Protein AF-A0A0L8LCE3-F1 (afdb_monomer_lite)

Secondary structure (DSSP, 8-state):
-TTT-TT---EEEE-HHHHHTT--HHHHHHHHHHHHHHHHHHHHHTT--HHHHGGGEEEE----S-HHHHHHHHHHTT-

Radius of gyration: 14.18 Å; chains: 1; bounding box: 34×21×38 Å

pLDDT: mean 97.03, std 2.63, range [85.0, 98.81]

Foldseek 3Di:
DCPPCVPALPDAQELAVVVVVPDDLVRSLVVSVVVVVVVLVVCVVVVDDCVSRVVSYHYYYDDDPVNVSSVVSVVVSVD

InterPro domains:
  IPR006099 Methylmalonyl-CoA mutase, alpha/beta chain, catalytic [PF01642] (1-79)
  IPR016176 Cobalamin (vitamin B12)-dependent enzyme, catalytic [SSF51703] (1-79)

Structure (mmCIF, N/CA/C/O backbone):
data_AF-A0A0L8LCE3-F1
#
_entry.id   AF-A0A0L8LCE3-F1
#
loop_
_atom_site.group_PDB
_atom_site.id
_atom_site.type_symbol
_atom_site.label_atom_id
_atom_site.label_alt_id
_atom_site.label_comp_id
_atom_site.label_asym_id
_atom_site.label_entity_id
_atom_site.label_seq_id
_atom_site.pdbx_PDB_ins_code
_atom_site.Cartn_x
_atom_site.Cartn_y
_atom_site.Cartn_z
_atom_site.occupancy
_atom_site.B_iso_or_equiv
_atom_site.auth_seq_id
_atom_site.auth_comp_id
_atom_site.auth_asym_id
_atom_site.auth_atom_id
_atom_site.pdbx_PDB_model_num
ATOM 1 N N . CYS A 1 1 ? -5.738 -4.818 19.318 1.00 85.06 1 CYS A N 1
ATOM 2 C CA . CYS A 1 1 ? -4.942 -3.617 18.965 1.00 85.06 1 CYS A CA 1
ATOM 3 C C . CYS A 1 1 ? -5.665 -2.313 19.279 1.00 85.06 1 CYS A C 1
ATOM 5 O O . CYS A 1 1 ? -5.113 -1.553 20.053 1.00 85.06 1 CYS A O 1
ATOM 7 N N . ARG A 1 2 ? -6.877 -2.052 18.761 1.00 85.00 2 ARG A N 1
ATOM 8 C CA . ARG A 1 2 ? -7.603 -0.786 19.009 1.00 85.00 2 ARG A CA 1
ATOM 9 C C . ARG A 1 2 ? -7.742 -0.417 20.497 1.00 85.00 2 ARG A C 1
ATOM 11 O O . ARG A 1 2 ? -7.397 0.699 20.854 1.00 85.00 2 ARG A O 1
ATOM 18 N N . ALA A 1 3 ? -8.215 -1.342 21.336 1.00 89.81 3 ALA A N 1
ATOM 19 C CA . ALA A 1 3 ? -8.454 -1.080 22.761 1.00 89.81 3 ALA A CA 1
ATOM 20 C C . ALA A 1 3 ? -7.153 -0.914 23.569 1.00 89.81 3 ALA A C 1
ATOM 22 O O . ALA A 1 3 ? -6.992 0.059 24.293 1.00 89.81 3 ALA A O 1
ATOM 23 N N . GLU A 1 4 ? -6.204 -1.834 23.384 1.00 95.19 4 GLU A N 1
ATOM 24 C CA . GLU A 1 4 ? -5.005 -1.918 24.233 1.00 95.19 4 GLU A CA 1
ATOM 25 C C . GLU A 1 4 ? -3.814 -1.087 23.722 1.00 95.19 4 GLU A C 1
ATOM 27 O O . GLU A 1 4 ? -2.959 -0.667 24.495 1.00 95.19 4 GLU A O 1
ATOM 32 N N . ILE A 1 5 ? -3.717 -0.862 22.405 1.00 95.56 5 ILE A N 1
ATOM 33 C CA . ILE A 1 5 ? -2.580 -0.185 21.756 1.00 95.56 5 ILE A CA 1
ATOM 34 C C . ILE A 1 5 ? -3.091 0.735 20.626 1.00 95.56 5 ILE A C 1
ATOM 36 O O . ILE A 1 5 ? -2.788 0.519 19.448 1.00 95.56 5 ILE A O 1
ATOM 40 N N . PRO A 1 6 ? -3.862 1.794 20.942 1.00 90.44 6 PRO A N 1
ATOM 41 C CA . PRO A 1 6 ? -4.600 2.603 19.956 1.00 90.44 6 PRO A CA 1
ATOM 42 C C . PRO A 1 6 ? -3.718 3.380 18.965 1.00 90.44 6 PRO A C 1
ATOM 44 O O . PRO A 1 6 ? -4.218 3.945 17.990 1.00 90.44 6 PRO A O 1
ATOM 47 N N . LYS A 1 7 ? -2.404 3.442 19.214 1.00 93.62 7 LYS A N 1
ATOM 48 C CA . LYS A 1 7 ? -1.411 4.094 18.347 1.00 93.62 7 LYS A CA 1
ATOM 49 C C . LYS A 1 7 ? -0.682 3.129 17.405 1.00 93.62 7 LYS A C 1
ATOM 51 O O . LYS A 1 7 ? 0.146 3.582 16.622 1.00 93.62 7 LYS A O 1
ATOM 56 N N . TRP A 1 8 ? -0.970 1.830 17.477 1.00 95.81 8 TRP A N 1
ATOM 57 C CA . TRP A 1 8 ? -0.337 0.823 16.629 1.00 95.81 8 TRP A CA 1
ATOM 58 C C . TRP A 1 8 ? -0.939 0.812 15.220 1.00 95.81 8 TRP A C 1
ATOM 60 O O . TRP A 1 8 ? -2.160 0.764 15.070 1.00 95.81 8 TRP A O 1
ATOM 70 N N .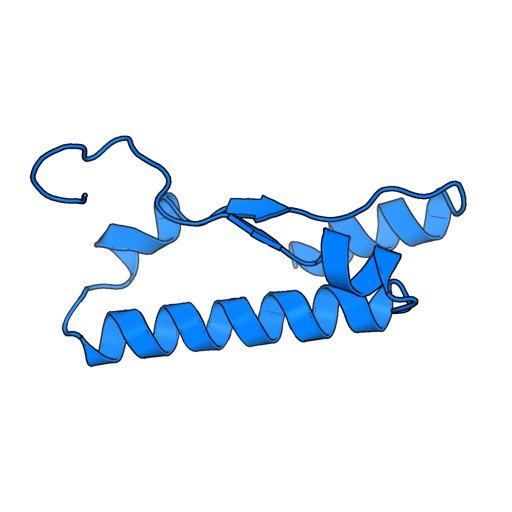 ASN A 1 9 ? -0.088 0.792 14.193 1.00 96.25 9 ASN A N 1
ATOM 71 C CA . ASN A 1 9 ? -0.509 0.552 12.812 1.00 96.25 9 ASN A CA 1
ATOM 72 C C . ASN A 1 9 ? -0.562 -0.963 12.591 1.00 96.25 9 ASN A C 1
ATOM 74 O O . ASN A 1 9 ? 0.469 -1.632 12.549 1.00 96.25 9 ASN A O 1
ATOM 78 N N . THR A 1 10 ? -1.768 -1.526 12.534 1.00 93.94 10 THR A N 1
ATOM 79 C CA . THR A 1 10 ? -1.987 -2.984 12.547 1.00 93.94 10 THR A CA 1
ATOM 80 C C . THR A 1 10 ? -1.599 -3.676 11.252 1.00 93.94 10 THR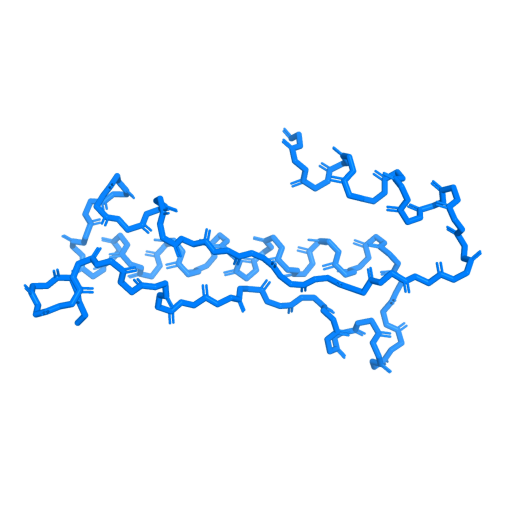 A C 1
ATOM 82 O O . THR A 1 10 ? -1.369 -4.882 11.266 1.00 93.94 10 THR A O 1
ATOM 85 N N . ILE A 1 11 ? -1.528 -2.936 10.147 1.00 97.38 11 ILE A N 1
ATOM 86 C CA . ILE A 1 11 ? -1.202 -3.489 8.840 1.00 97.38 11 ILE A CA 1
ATOM 87 C C . ILE A 1 11 ? -0.497 -2.453 7.965 1.00 97.38 11 ILE A C 1
ATOM 89 O O . ILE A 1 11 ? -0.869 -1.281 7.939 1.00 97.38 11 ILE A O 1
ATOM 93 N N . SER A 1 12 ? 0.494 -2.929 7.211 1.00 98.44 12 SER A N 1
ATOM 94 C CA . SER A 1 12 ? 1.050 -2.222 6.062 1.00 98.44 12 SER A CA 1
ATOM 95 C C . SER A 1 12 ? 0.710 -2.999 4.791 1.00 98.44 12 SER A C 1
ATOM 97 O O . SER A 1 12 ? 1.258 -4.073 4.529 1.00 98.44 12 SER A O 1
ATOM 99 N N . ILE A 1 13 ? -0.247 -2.487 4.020 1.00 98.69 13 ILE A N 1
ATOM 100 C CA . ILE A 1 13 ? -0.768 -3.127 2.812 1.00 98.69 13 ILE A CA 1
ATOM 101 C C . ILE A 1 13 ? 0.307 -3.022 1.727 1.00 98.69 13 ILE A C 1
ATOM 103 O O . ILE A 1 13 ? 0.670 -1.931 1.286 1.00 98.69 13 ILE A O 1
ATOM 107 N N . SER A 1 14 ? 0.875 -4.165 1.348 1.00 98.69 14 SER A N 1
ATOM 108 C CA . SER A 1 14 ? 2.173 -4.200 0.672 1.00 98.69 14 SER A CA 1
ATOM 109 C C . SER A 1 14 ? 2.078 -4.608 -0.797 1.00 98.69 14 SER A C 1
ATOM 111 O O . SER A 1 14 ? 1.686 -5.734 -1.100 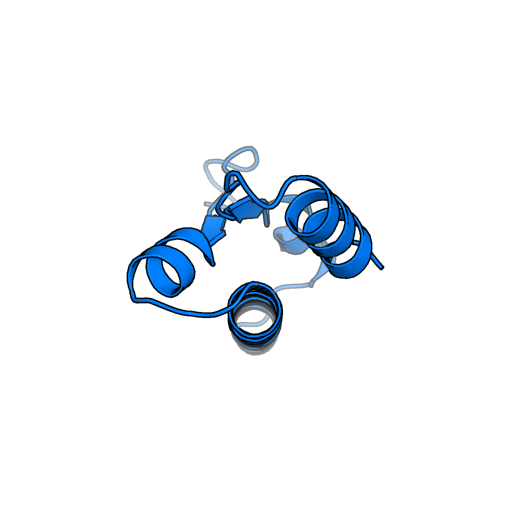1.00 98.69 14 SER A O 1
ATOM 113 N N . GLY A 1 15 ? 2.537 -3.723 -1.681 1.00 98.62 15 GLY A N 1
ATOM 114 C CA . GLY A 1 15 ? 2.815 -3.993 -3.094 1.00 98.62 15 GLY A CA 1
ATOM 115 C C . GLY A 1 15 ? 4.257 -4.405 -3.371 1.00 98.62 15 GLY A C 1
ATOM 116 O O . GLY A 1 15 ? 4.503 -5.120 -4.340 1.00 98.62 15 GLY A O 1
ATOM 117 N N . TYR A 1 16 ? 5.193 -4.043 -2.483 1.00 98.50 16 TYR A N 1
ATOM 118 C CA . TYR A 1 16 ? 6.627 -4.325 -2.630 1.00 98.50 16 T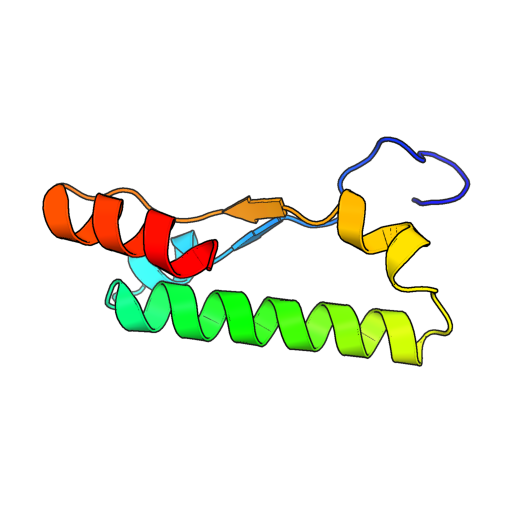YR A CA 1
ATOM 119 C C . TYR A 1 16 ? 6.912 -5.766 -3.088 1.00 98.50 16 TYR A C 1
ATOM 121 O O . TYR A 1 16 ? 7.542 -5.977 -4.118 1.00 98.50 16 TYR A O 1
ATOM 129 N N . HIS A 1 17 ? 6.368 -6.763 -2.387 1.00 98.38 17 HIS A N 1
ATOM 130 C CA . HIS A 1 17 ? 6.605 -8.178 -2.695 1.00 98.38 17 HIS A CA 1
ATOM 131 C C . HIS A 1 17 ? 6.063 -8.597 -4.069 1.00 98.38 17 HIS A C 1
ATOM 133 O O . HIS A 1 17 ? 6.640 -9.459 -4.722 1.00 98.38 17 HIS A O 1
ATOM 139 N N . MET A 1 18 ? 4.961 -7.991 -4.522 1.00 98.50 18 MET A N 1
ATOM 140 C CA . MET A 1 18 ? 4.396 -8.267 -5.845 1.00 98.50 18 MET A CA 1
ATOM 141 C C . MET A 1 18 ? 5.307 -7.710 -6.931 1.00 98.50 18 MET A C 1
ATOM 143 O O . MET A 1 18 ? 5.564 -8.385 -7.925 1.00 98.50 18 MET A O 1
ATOM 147 N N . ALA A 1 19 ? 5.835 -6.502 -6.724 1.00 97.94 19 ALA A N 1
ATOM 148 C CA . ALA A 1 19 ? 6.810 -5.921 -7.630 1.00 97.94 19 ALA A CA 1
ATOM 149 C C . ALA A 1 19 ? 8.093 -6.761 -7.673 1.00 97.94 19 ALA A C 1
ATOM 151 O O . ALA A 1 19 ? 8.619 -6.993 -8.760 1.00 97.94 19 ALA A O 1
ATOM 152 N N . GLU A 1 20 ? 8.595 -7.239 -6.530 1.00 98.06 20 GLU A N 1
ATOM 153 C CA . GLU A 1 20 ? 9.762 -8.136 -6.472 1.00 98.06 20 GLU A CA 1
ATOM 154 C C . GLU A 1 20 ? 9.499 -9.489 -7.150 1.00 98.06 20 GLU A C 1
ATOM 156 O O . GLU A 1 20 ? 10.410 -10.080 -7.721 1.00 98.06 20 GLU A O 1
ATOM 161 N N . ALA A 1 21 ? 8.244 -9.941 -7.175 1.00 98.31 21 ALA A N 1
ATOM 162 C CA . ALA A 1 21 ? 7.811 -11.114 -7.931 1.00 98.31 21 ALA A CA 1
ATOM 163 C C . ALA A 1 21 ? 7.598 -10.844 -9.439 1.00 98.31 21 ALA A C 1
ATOM 165 O O . ALA A 1 21 ? 7.177 -11.743 -10.165 1.00 98.31 21 ALA A O 1
ATOM 166 N N . GLY A 1 22 ? 7.884 -9.630 -9.924 1.00 97.31 22 GLY A N 1
ATOM 167 C CA . GLY A 1 22 ? 7.814 -9.269 -11.343 1.00 97.31 22 GLY A CA 1
ATOM 168 C C . GLY A 1 22 ? 6.559 -8.503 -11.767 1.00 97.31 22 GLY A C 1
ATOM 169 O O . GLY A 1 22 ? 6.341 -8.327 -12.965 1.00 97.31 22 GLY A O 1
ATOM 170 N N . ALA A 1 23 ? 5.734 -8.027 -10.829 1.00 98.38 23 ALA A N 1
ATOM 171 C CA . ALA A 1 23 ? 4.621 -7.146 -11.169 1.00 98.38 23 ALA A CA 1
ATOM 172 C C . ALA A 1 23 ? 5.122 -5.804 -11.732 1.00 98.38 23 ALA A C 1
ATOM 174 O O . ALA A 1 23 ? 6.037 -5.177 -11.194 1.00 98.38 23 ALA A O 1
ATOM 175 N N . THR A 1 24 ? 4.474 -5.340 -12.798 1.00 97.94 24 THR A N 1
ATOM 176 C CA . THR A 1 24 ? 4.640 -3.976 -13.323 1.00 97.94 24 THR A CA 1
ATOM 177 C C . THR A 1 24 ? 4.151 -2.933 -12.307 1.00 97.94 24 THR A C 1
ATOM 179 O O . THR A 1 24 ? 3.298 -3.253 -11.475 1.00 97.94 24 THR A O 1
ATOM 182 N N . PRO A 1 25 ? 4.586 -1.662 -12.393 1.00 98.00 25 PRO A N 1
ATOM 183 C CA . PRO A 1 25 ? 4.094 -0.589 -11.521 1.00 98.00 25 PRO A CA 1
ATOM 184 C C . PRO A 1 25 ? 2.565 -0.455 -11.486 1.00 98.00 25 PRO A C 1
ATOM 186 O O . PRO A 1 25 ? 1.985 -0.217 -10.427 1.00 98.00 25 PRO A O 1
ATOM 189 N N . ALA A 1 26 ? 1.897 -0.663 -12.627 1.00 98.06 26 ALA A N 1
ATOM 190 C CA . ALA A 1 26 ? 0.437 -0.664 -12.715 1.00 98.06 26 ALA A CA 1
ATOM 191 C C . ALA A 1 26 ? -0.196 -1.856 -11.972 1.00 98.06 26 ALA A C 1
ATOM 193 O O . ALA A 1 26 ? -1.181 -1.685 -11.254 1.00 98.06 26 ALA A O 1
ATOM 194 N N . GLN A 1 27 ? 0.377 -3.056 -12.109 1.00 98.56 27 GLN A N 1
ATOM 195 C CA . GLN A 1 27 ? -0.074 -4.242 -11.374 1.00 98.56 27 GLN A CA 1
ATOM 196 C C . GLN A 1 27 ? 0.152 -4.091 -9.868 1.00 98.56 27 GLN A C 1
ATOM 198 O O . GLN A 1 27 ? -0.747 -4.396 -9.091 1.00 98.56 27 GLN A O 1
ATOM 203 N N . GLU A 1 28 ? 1.311 -3.573 -9.454 1.00 98.69 28 GLU A N 1
ATOM 204 C CA . GLU A 1 28 ? 1.625 -3.329 -8.046 1.00 98.69 28 GLU A CA 1
ATOM 205 C C . GLU A 1 28 ? 0.551 -2.454 -7.389 1.00 98.69 28 GLU A C 1
ATOM 207 O O . GLU A 1 28 ? -0.012 -2.848 -6.368 1.00 98.69 28 GLU A O 1
ATOM 212 N N . ILE A 1 29 ? 0.207 -1.300 -7.976 1.00 98.19 29 ILE A N 1
ATOM 213 C CA . ILE A 1 29 ? -0.825 -0.431 -7.390 1.00 98.19 29 ILE A CA 1
ATOM 214 C C . ILE A 1 29 ? -2.207 -1.076 -7.441 1.00 98.19 29 ILE A C 1
ATOM 216 O O . ILE A 1 29 ? -2.926 -1.026 -6.446 1.00 98.19 29 ILE A O 1
ATOM 220 N N . ALA A 1 30 ? -2.571 -1.720 -8.553 1.00 98.62 30 ALA A N 1
ATOM 221 C CA . ALA A 1 30 ? -3.895 -2.304 -8.720 1.00 98.62 30 ALA A CA 1
ATOM 222 C C . ALA A 1 30 ? -4.145 -3.413 -7.692 1.00 98.62 30 ALA A C 1
ATOM 224 O O . ALA A 1 30 ? -5.166 -3.409 -7.008 1.00 98.62 30 ALA A O 1
ATOM 225 N N . PHE A 1 31 ? -3.191 -4.328 -7.532 1.00 98.75 31 PHE A N 1
ATOM 226 C CA . PHE A 1 31 ? -3.309 -5.441 -6.595 1.00 98.75 31 PHE A CA 1
ATOM 227 C C . PHE A 1 31 ? -3.230 -4.974 -5.139 1.00 98.75 31 PHE A C 1
ATOM 229 O O . PHE A 1 31 ? -3.989 -5.448 -4.296 1.00 98.75 31 PHE A O 1
ATOM 236 N N . THR A 1 32 ? -2.367 -4.002 -4.833 1.00 98.81 32 THR A N 1
ATOM 237 C CA . THR A 1 32 ? -2.247 -3.464 -3.469 1.00 98.81 32 THR A CA 1
ATOM 238 C C . THR A 1 32 ? -3.516 -2.730 -3.041 1.00 98.81 32 THR A C 1
ATOM 240 O O . THR A 1 32 ? -3.998 -2.935 -1.928 1.00 98.81 32 THR A O 1
ATOM 243 N N . LEU A 1 33 ? -4.091 -1.904 -3.921 1.00 98.62 33 LEU A N 1
ATOM 244 C CA . LEU A 1 33 ? -5.348 -1.206 -3.648 1.00 98.62 33 LEU A CA 1
ATOM 245 C C . LEU A 1 33 ? -6.530 -2.179 -3.581 1.00 98.62 33 LEU A C 1
ATOM 247 O O . LEU A 1 33 ? -7.375 -2.029 -2.702 1.00 98.62 33 LEU A O 1
ATOM 251 N N . ALA A 1 34 ? -6.563 -3.213 -4.429 1.00 98.81 34 ALA A N 1
ATOM 252 C CA . ALA A 1 34 ? -7.568 -4.274 -4.344 1.00 98.81 34 ALA A CA 1
ATOM 253 C C . ALA A 1 34 ? -7.517 -5.003 -2.990 1.00 98.81 34 ALA A C 1
ATOM 255 O O . ALA A 1 34 ? -8.551 -5.169 -2.345 1.00 98.81 34 ALA A O 1
ATOM 256 N N . ASN A 1 35 ? -6.319 -5.348 -2.507 1.00 98.75 35 ASN A N 1
ATOM 257 C CA . ASN A 1 35 ? -6.147 -5.910 -1.167 1.00 98.75 35 ASN A CA 1
ATOM 258 C C . ASN A 1 35 ? -6.605 -4.930 -0.078 1.00 98.75 35 ASN A C 1
ATOM 260 O O . ASN A 1 35 ? -7.272 -5.338 0.866 1.00 98.75 35 ASN A O 1
ATOM 264 N N . GLY A 1 36 ? -6.288 -3.638 -0.209 1.00 98.50 36 GLY A N 1
ATOM 265 C CA . GLY A 1 36 ? -6.753 -2.606 0.720 1.00 98.50 36 GLY A CA 1
ATOM 266 C C . GLY A 1 36 ? -8.277 -2.511 0.798 1.00 98.50 36 GLY A C 1
ATOM 267 O O . GLY A 1 36 ? -8.828 -2.477 1.896 1.00 98.50 36 GLY A O 1
ATOM 268 N N . ILE A 1 37 ? -8.958 -2.546 -0.351 1.00 98.69 37 ILE A N 1
ATOM 269 C CA . ILE A 1 37 ? -10.425 -2.594 -0.427 1.00 98.69 37 ILE A CA 1
ATOM 270 C C . ILE A 1 37 ? -10.956 -3.827 0.309 1.00 98.69 37 ILE A C 1
ATOM 272 O O . ILE A 1 37 ? -11.912 -3.712 1.075 1.00 98.69 37 ILE A O 1
ATOM 276 N N . GLU A 1 38 ? -10.338 -4.991 0.118 1.00 98.81 38 GLU A N 1
ATOM 277 C CA . GLU A 1 38 ? -10.791 -6.223 0.764 1.00 98.81 38 GLU A CA 1
ATOM 278 C C . GLU A 1 38 ? -10.553 -6.221 2.280 1.00 98.81 38 GLU A C 1
ATOM 280 O O . GLU A 1 38 ? -11.430 -6.632 3.040 1.00 98.81 38 GLU A O 1
ATOM 285 N N . TYR A 1 39 ? -9.431 -5.671 2.755 1.00 98.50 39 TYR A N 1
ATOM 286 C CA . TYR A 1 39 ? -9.202 -5.482 4.189 1.00 98.50 39 TYR A CA 1
ATOM 287 C C . TYR A 1 39 ? -10.230 -4.535 4.814 1.00 98.50 39 TYR A C 1
ATOM 289 O O . TYR A 1 39 ? -10.753 -4.828 5.890 1.00 98.50 39 TYR A O 1
ATOM 297 N N . VAL A 1 40 ? -10.566 -3.435 4.131 1.00 98.44 40 VAL A N 1
ATOM 298 C CA . VAL A 1 40 ? -11.616 -2.505 4.577 1.00 98.44 40 VAL A CA 1
ATOM 299 C C . VAL A 1 40 ? -12.970 -3.214 4.633 1.00 98.44 40 VAL A C 1
ATOM 301 O O . VAL A 1 40 ? -13.648 -3.140 5.655 1.00 98.44 40 VAL A O 1
ATOM 304 N N . ARG A 1 41 ? -13.347 -3.954 3.582 1.00 98.69 41 ARG A N 1
ATOM 305 C CA . ARG A 1 41 ? -14.592 -4.743 3.553 1.00 98.69 41 ARG A CA 1
ATOM 306 C C . ARG A 1 41 ? -14.648 -5.763 4.682 1.00 98.69 41 ARG A C 1
ATOM 308 O O . ARG A 1 41 ? -15.676 -5.871 5.341 1.00 98.69 41 ARG A O 1
ATOM 315 N N . THR A 1 42 ? -13.546 -6.464 4.931 1.00 98.38 42 THR A N 1
ATOM 316 C CA . THR A 1 42 ? -13.437 -7.463 6.000 1.00 98.38 42 THR A CA 1
ATOM 317 C C . THR A 1 42 ? -13.625 -6.825 7.378 1.00 98.38 42 THR A C 1
ATOM 319 O O . THR A 1 42 ? -14.378 -7.347 8.197 1.00 98.38 42 THR A O 1
A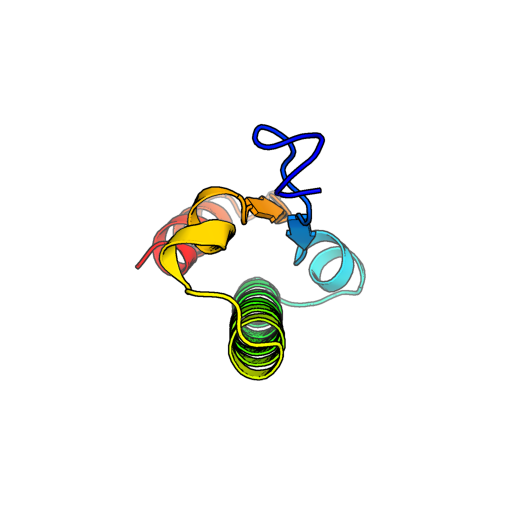TOM 322 N N . ALA A 1 43 ? -12.994 -5.677 7.637 1.00 96.81 43 ALA A N 1
ATOM 323 C CA . ALA A 1 43 ? -13.134 -4.964 8.907 1.00 96.81 43 ALA A CA 1
ATOM 324 C C . ALA A 1 43 ? -14.562 -4.427 9.120 1.00 96.81 43 ALA A C 1
ATOM 326 O O . ALA A 1 43 ? -15.124 -4.587 10.204 1.00 96.81 43 ALA A O 1
ATOM 327 N N . VAL A 1 44 ? -15.183 -3.868 8.076 1.00 98.12 44 VAL A N 1
ATOM 328 C CA . VAL A 1 44 ? -16.584 -3.415 8.124 1.00 98.12 44 VAL A CA 1
ATOM 329 C C . VAL A 1 44 ? -17.537 -4.591 8.349 1.00 98.12 44 VAL A C 1
ATOM 331 O O . VAL A 1 44 ? -18.426 -4.507 9.193 1.00 98.12 44 VAL A O 1
ATOM 334 N N . ALA A 1 45 ? -17.329 -5.721 7.667 1.00 98.31 45 ALA A N 1
ATOM 335 C CA . ALA A 1 45 ? -18.113 -6.940 7.878 1.00 98.31 45 ALA A CA 1
ATOM 336 C C . ALA A 1 45 ? -17.953 -7.511 9.301 1.00 98.31 45 ALA A C 1
ATOM 338 O O . ALA A 1 45 ? -18.874 -8.139 9.817 1.00 98.31 45 ALA A O 1
ATOM 339 N N . ALA A 1 46 ? -16.819 -7.252 9.958 1.00 96.62 46 ALA A N 1
ATOM 340 C CA . ALA A 1 46 ? -16.580 -7.576 11.364 1.00 96.62 46 ALA A CA 1
ATOM 341 C C . ALA A 1 46 ? -17.203 -6.564 12.353 1.00 96.62 46 ALA A C 1
ATOM 343 O O . ALA A 1 46 ? -16.993 -6.681 13.560 1.00 96.62 46 ALA A O 1
ATOM 344 N N . GLY A 1 47 ? -17.966 -5.578 11.866 1.00 97.06 47 GLY A N 1
ATOM 345 C CA . GLY A 1 47 ? -18.671 -4.589 12.685 1.00 97.06 47 GLY A CA 1
ATOM 346 C C . GLY A 1 47 ? -17.816 -3.398 13.122 1.00 97.06 47 GLY A C 1
ATOM 347 O O . GLY A 1 47 ? -18.197 -2.693 14.055 1.00 97.06 47 GLY A O 1
ATOM 348 N N . MET A 1 48 ? -16.659 -3.175 12.493 1.00 95.75 48 MET A N 1
ATOM 349 C CA . MET A 1 48 ? -15.823 -2.006 12.772 1.00 95.75 48 MET A CA 1
ATOM 350 C C . MET A 1 48 ? -16.268 -0.810 11.928 1.00 95.75 48 MET A C 1
ATOM 352 O O . MET A 1 48 ? -16.475 -0.947 10.721 1.00 95.75 48 MET A O 1
ATOM 356 N N . ASP A 1 49 ? -16.358 0.369 12.544 1.00 96.44 49 ASP A N 1
ATOM 357 C CA . ASP A 1 49 ? -16.546 1.618 11.807 1.00 96.44 49 ASP A CA 1
ATOM 358 C C . ASP A 1 49 ? -15.273 1.964 11.017 1.00 96.44 49 ASP A C 1
ATOM 360 O O . ASP A 1 49 ? -14.158 1.745 11.495 1.00 96.44 49 ASP A O 1
ATOM 364 N N . VAL A 1 50 ? -15.421 2.480 9.795 1.00 97.31 50 VAL A N 1
ATOM 365 C CA . VAL A 1 50 ? -14.274 2.768 8.922 1.00 97.31 50 VAL A CA 1
ATOM 366 C C . VAL A 1 50 ? -13.329 3.803 9.536 1.00 97.31 50 VAL A C 1
ATOM 368 O O . VAL A 1 50 ? -12.110 3.634 9.454 1.00 97.31 50 VAL A O 1
ATOM 371 N 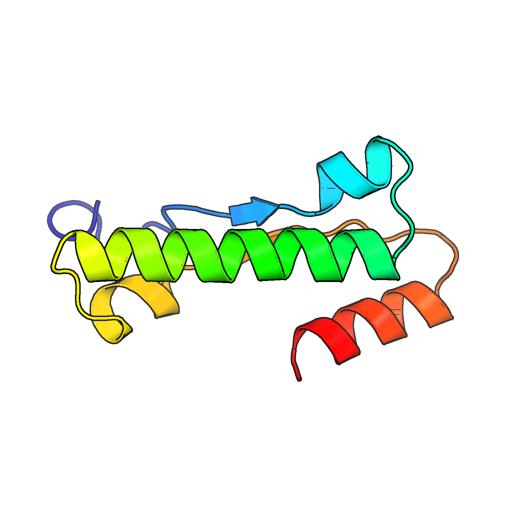N . ASP A 1 51 ? -13.861 4.812 10.225 1.00 96.25 51 ASP A N 1
ATOM 372 C CA . ASP A 1 51 ? -13.069 5.889 10.818 1.00 96.25 51 ASP A CA 1
ATOM 373 C C . ASP A 1 51 ? -12.280 5.411 12.049 1.00 96.25 51 ASP A C 1
ATOM 375 O O . ASP A 1 51 ? -11.260 6.003 12.411 1.00 96.25 51 ASP A O 1
ATOM 379 N N . ASP A 1 52 ? -12.677 4.282 12.649 1.00 93.94 52 ASP A N 1
ATOM 380 C CA . ASP A 1 52 ? -11.973 3.679 13.784 1.00 93.94 52 ASP A CA 1
ATOM 381 C C . ASP A 1 52 ? -10.649 3.004 13.395 1.00 93.94 52 ASP A C 1
ATOM 383 O O . ASP A 1 52 ? -9.763 2.855 14.246 1.00 93.94 52 ASP A O 1
ATOM 387 N N . PHE A 1 53 ? -10.499 2.552 12.143 1.00 95.12 53 PHE A N 1
ATOM 388 C CA . PHE A 1 53 ? -9.314 1.797 11.710 1.00 95.12 53 PHE A CA 1
ATOM 389 C C . PHE A 1 53 ? -8.609 2.359 10.476 1.00 95.12 53 PHE A C 1
ATOM 391 O O . PHE A 1 53 ? -7.391 2.195 10.370 1.00 95.12 53 PHE A O 1
ATOM 398 N N . ALA A 1 54 ? -9.310 3.040 9.565 1.00 96.94 54 ALA A N 1
ATOM 399 C CA . ALA A 1 54 ? -8.711 3.583 8.347 1.00 96.94 54 ALA A CA 1
ATOM 400 C C . ALA A 1 54 ? -7.513 4.521 8.612 1.00 96.94 54 ALA A C 1
ATOM 402 O O . ALA A 1 54 ? -6.500 4.365 7.925 1.00 96.94 54 ALA A O 1
ATOM 403 N N . PRO A 1 55 ? -7.516 5.397 9.645 1.00 96.38 55 PRO A N 1
ATOM 404 C CA . PRO A 1 55 ? -6.364 6.251 9.962 1.00 96.38 55 PRO A CA 1
ATOM 405 C C . PRO A 1 55 ? -5.084 5.497 10.363 1.00 96.38 55 PRO A C 1
ATOM 407 O O . PRO A 1 55 ? -4.021 6.108 10.483 1.00 96.38 55 PRO A O 1
ATOM 410 N N . ARG A 1 56 ? -5.175 4.185 10.623 1.00 96.75 56 ARG A N 1
ATOM 411 C CA . ARG A 1 56 ? -4.045 3.307 10.967 1.00 96.75 56 ARG A CA 1
ATOM 412 C C . ARG A 1 56 ? -3.565 2.447 9.801 1.00 96.75 56 ARG A C 1
ATOM 414 O O . ARG A 1 56 ? -2.559 1.755 9.960 1.00 96.75 56 ARG A O 1
ATOM 421 N N . LEU A 1 57 ? -4.254 2.469 8.660 1.00 97.81 57 LEU A N 1
ATOM 422 C CA . LEU A 1 57 ? -3.808 1.764 7.464 1.00 97.81 57 LEU A CA 1
ATOM 423 C C . LEU A 1 57 ? -2.622 2.504 6.845 1.00 97.81 57 LEU A C 1
ATOM 425 O O . LEU A 1 57 ? -2.656 3.717 6.642 1.00 97.81 57 LEU A O 1
ATOM 429 N N . SER A 1 58 ? -1.576 1.758 6.509 1.00 98.12 58 SER A N 1
ATOM 430 C CA . SER A 1 58 ? -0.450 2.260 5.726 1.00 98.12 58 SER A CA 1
ATOM 431 C C . SER A 1 58 ? -0.214 1.385 4.503 1.00 98.12 58 SER A C 1
ATOM 433 O O . SER A 1 58 ? -0.696 0.256 4.428 1.00 98.12 58 SER A O 1
ATOM 435 N N . PHE A 1 59 ? 0.563 1.902 3.555 1.00 98.62 59 PHE A N 1
ATOM 436 C CA . PHE A 1 59 ? 0.950 1.187 2.344 1.00 98.62 59 PHE A CA 1
ATOM 437 C C . PHE A 1 59 ? 2.466 1.050 2.254 1.00 98.62 59 PHE A C 1
ATOM 439 O O . PHE A 1 59 ? 3.202 1.924 2.716 1.00 98.62 59 PHE A O 1
ATOM 446 N N . PHE A 1 60 ? 2.925 -0.025 1.616 1.00 98.62 60 PHE A N 1
ATOM 447 C CA . PHE A 1 60 ? 4.339 -0.271 1.354 1.00 98.62 60 PHE A CA 1
ATOM 448 C C . PHE A 1 60 ? 4.563 -0.686 -0.102 1.00 98.62 60 PHE A C 1
ATOM 450 O O . PHE A 1 60 ? 4.098 -1.732 -0.548 1.00 98.62 60 PHE A O 1
ATOM 457 N N . PHE A 1 61 ? 5.291 0.145 -0.838 1.00 98.38 61 PHE A N 1
ATOM 458 C CA . PHE A 1 61 ? 5.529 0.013 -2.273 1.00 98.38 61 PHE A CA 1
ATOM 459 C C . PHE A 1 61 ? 7.033 0.006 -2.567 1.00 98.38 61 PHE A C 1
ATOM 461 O O . PHE A 1 61 ? 7.820 0.553 -1.791 1.00 98.38 61 PHE A O 1
ATOM 468 N N . VAL A 1 62 ? 7.428 -0.564 -3.706 1.00 97.56 62 VAL A N 1
ATOM 469 C CA . VAL A 1 62 ? 8.810 -0.476 -4.202 1.00 97.56 62 VAL A CA 1
ATOM 470 C C . VAL A 1 62 ? 9.101 0.919 -4.762 1.00 97.56 62 VAL A C 1
ATOM 472 O O . VAL A 1 62 ? 8.183 1.624 -5.172 1.00 97.56 62 VAL A O 1
ATOM 475 N N . ALA A 1 63 ? 10.374 1.306 -4.817 1.00 97.12 63 ALA A N 1
ATOM 476 C CA . ALA A 1 63 ? 10.862 2.393 -5.660 1.00 97.12 63 ALA A CA 1
ATOM 477 C C . ALA A 1 63 ? 12.013 1.849 -6.518 1.00 97.12 63 ALA A C 1
ATOM 479 O O . ALA A 1 63 ? 13.001 1.344 -5.983 1.00 97.12 63 ALA A O 1
ATOM 480 N N . ARG A 1 64 ? 11.869 1.915 -7.843 1.00 94.38 64 ARG A N 1
ATOM 481 C CA . ARG A 1 64 ? 12.849 1.421 -8.824 1.00 94.38 64 ARG A CA 1
ATOM 482 C C . ARG A 1 64 ? 13.561 2.568 -9.551 1.00 94.38 64 ARG A C 1
ATOM 484 O O . ARG A 1 64 ? 13.284 3.745 -9.336 1.00 94.38 64 ARG A O 1
ATOM 491 N N . THR A 1 65 ? 14.499 2.215 -10.431 1.00 96.38 65 THR A N 1
ATOM 492 C CA . THR A 1 65 ? 15.277 3.164 -11.248 1.00 96.38 65 THR A CA 1
ATOM 493 C C . THR A 1 65 ? 14.479 3.797 -12.392 1.00 96.38 65 THR A C 1
ATOM 495 O O . THR A 1 65 ? 14.945 4.762 -12.996 1.00 96.38 65 THR A O 1
ATOM 498 N N . THR A 1 66 ? 13.259 3.327 -12.668 1.00 95.50 66 THR A N 1
ATOM 499 C CA . THR A 1 66 ? 12.288 3.961 -13.574 1.00 95.50 66 THR A CA 1
ATOM 500 C C . THR A 1 66 ? 11.662 5.203 -12.921 1.00 95.50 66 THR A C 1
ATOM 502 O O . THR A 1 66 ? 10.455 5.293 -12.721 1.00 95.50 66 THR A O 1
ATOM 505 N N . ILE A 1 67 ? 12.499 6.194 -12.581 1.00 97.19 67 ILE A N 1
ATOM 506 C CA . ILE A 1 67 ? 12.174 7.339 -11.704 1.00 97.19 67 ILE A CA 1
ATOM 507 C C . ILE A 1 67 ? 10.836 8.006 -12.052 1.00 97.19 67 ILE A C 1
ATOM 509 O O . ILE A 1 67 ? 10.014 8.232 -11.167 1.00 97.19 67 ILE A O 1
ATOM 513 N N . LEU A 1 68 ? 10.602 8.332 -13.328 1.00 98.25 68 LEU A N 1
ATOM 514 C CA . LEU A 1 68 ? 9.383 9.038 -13.740 1.00 98.25 68 LEU A CA 1
ATOM 515 C C . LEU A 1 68 ? 8.123 8.184 -13.552 1.00 98.25 68 LEU A C 1
ATOM 517 O O . LEU A 1 68 ? 7.093 8.700 -13.119 1.00 98.25 68 LEU A O 1
ATOM 521 N N . GLU A 1 69 ? 8.214 6.889 -13.844 1.00 98.12 69 GLU A N 1
ATOM 522 C CA . GLU A 1 69 ? 7.111 5.945 -13.677 1.00 98.12 69 GLU A CA 1
ATOM 523 C C . GLU A 1 69 ? 6.814 5.707 -12.195 1.00 98.12 69 GLU A C 1
ATOM 525 O O . GLU A 1 69 ? 5.660 5.765 -11.787 1.00 98.12 69 GLU A O 1
ATOM 530 N N . GLU A 1 70 ? 7.842 5.550 -11.363 1.00 98.19 70 GLU A N 1
ATOM 531 C CA . GLU A 1 70 ? 7.697 5.372 -9.914 1.00 98.19 70 GLU A CA 1
ATOM 532 C C . GLU A 1 70 ? 7.096 6.618 -9.243 1.00 98.19 70 GLU A C 1
ATOM 534 O O . GLU A 1 70 ? 6.166 6.522 -8.438 1.00 98.19 70 GLU A O 1
ATOM 539 N N . VAL A 1 71 ? 7.536 7.819 -9.638 1.00 98.44 71 VAL A N 1
ATOM 540 C CA . VAL A 1 71 ? 6.914 9.077 -9.192 1.00 98.44 71 VAL A CA 1
ATOM 541 C C . VAL A 1 71 ? 5.448 9.147 -9.630 1.00 98.44 71 VAL A C 1
ATOM 543 O O . VAL A 1 71 ? 4.586 9.537 -8.832 1.00 98.44 71 VAL A O 1
ATOM 546 N N . ALA A 1 72 ? 5.137 8.770 -10.874 1.00 98.38 72 ALA A N 1
ATOM 547 C CA . ALA A 1 72 ? 3.764 8.738 -11.370 1.00 98.38 72 ALA A CA 1
ATOM 548 C C . ALA A 1 72 ? 2.909 7.732 -10.587 1.00 98.38 72 ALA A C 1
ATOM 550 O O . ALA A 1 72 ? 1.817 8.092 -10.147 1.00 98.38 72 ALA A O 1
ATOM 551 N N . LYS A 1 73 ? 3.438 6.532 -10.329 1.00 98.31 73 LYS A N 1
ATOM 552 C CA . LYS A 1 73 ? 2.819 5.463 -9.541 1.00 98.31 73 LYS A CA 1
ATOM 553 C C . LYS A 1 73 ? 2.416 5.954 -8.155 1.00 98.31 73 LYS A C 1
ATOM 555 O O . LYS A 1 73 ? 1.248 5.858 -7.789 1.00 98.31 73 LYS A O 1
ATOM 560 N N . PHE A 1 74 ? 3.338 6.563 -7.404 1.00 98.44 74 PHE A N 1
ATOM 561 C CA . PHE A 1 74 ? 3.031 7.080 -6.065 1.00 98.44 74 PHE A CA 1
ATOM 562 C C . PHE A 1 74 ? 1.990 8.202 -6.080 1.00 98.44 74 PHE A C 1
ATOM 564 O O . PHE A 1 74 ? 1.205 8.329 -5.142 1.00 98.44 74 PHE A O 1
ATOM 571 N N . ARG A 1 75 ? 1.987 9.049 -7.116 1.00 98.50 75 ARG A N 1
ATOM 572 C CA . ARG A 1 75 ? 0.987 10.118 -7.264 1.00 98.50 75 ARG A CA 1
ATOM 573 C C . ARG A 1 75 ? -0.383 9.568 -7.649 1.00 98.50 75 ARG A C 1
ATOM 575 O O . ARG A 1 75 ? -1.375 10.096 -7.162 1.00 98.50 75 ARG A O 1
ATOM 582 N N . ALA A 1 76 ? -0.425 8.545 -8.499 1.00 98.38 76 ALA A N 1
ATOM 583 C CA . ALA A 1 76 ? -1.650 7.866 -8.900 1.00 98.38 76 ALA A CA 1
ATOM 584 C C . ALA A 1 76 ? -2.267 7.099 -7.724 1.00 98.38 76 ALA A C 1
ATOM 586 O O . ALA A 1 76 ? -3.452 7.245 -7.480 1.00 98.38 76 ALA A O 1
ATOM 587 N N . ALA A 1 77 ? -1.459 6.389 -6.930 1.00 97.62 77 ALA A N 1
ATOM 588 C CA . ALA A 1 77 ? -1.929 5.622 -5.772 1.00 97.62 77 ALA A CA 1
ATOM 589 C C . ALA A 1 77 ? -2.587 6.466 -4.657 1.00 97.62 77 ALA A C 1
ATOM 591 O O . ALA A 1 77 ? -3.237 5.906 -3.782 1.00 97.62 77 ALA A O 1
ATOM 592 N N . ARG A 1 78 ? -2.395 7.794 -4.651 1.00 97.94 78 ARG A N 1
ATOM 593 C CA . ARG A 1 78 ? -3.003 8.720 -3.674 1.00 97.94 78 ARG A CA 1
ATOM 594 C C . ARG A 1 78 ? -4.253 9.445 -4.186 1.00 97.94 78 ARG A C 1
ATOM 596 O O . ARG A 1 78 ? -4.819 10.224 -3.424 1.00 97.94 78 ARG A O 1
ATOM 603 N N . ARG A 1 79 ? -4.601 9.296 -5.464 1.00 93.25 79 ARG A N 1
ATOM 604 C CA . ARG A 1 79 ? -5.759 9.950 -6.091 1.00 93.25 79 ARG A CA 1
ATOM 605 C C . ARG A 1 79 ? -6.938 8.997 -6.134 1.00 93.25 79 ARG A C 1
ATOM 607 O O . ARG A 1 79 ? -8.060 9.512 -5.970 1.00 93.25 79 ARG A O 1
#

Organism: NCBI:txid67356

Sequence (79 aa):
CRAEIPKWNTISISGYHMAEAGATPAQEIAFTLANGIEYVRTAVAAGMDVDDFAPRLSFFFVARTTILEEVAKFRAARR